Protein AF-A0A6A4W773-F1 (afdb_monomer_lite)

Secondary structure (DSSP, 8-state):
-HHHHHHHHHHTTSSS---------BTTBT-EEEEE-SSTTS--EEEEEE-TTSHHHHH----TT-B----

Organism: Amphibalanus amphitrite (NCBI:txid1232801)

Structure (mmCIF, N/CA/C/O backbone):
data_AF-A0A6A4W773-F1
#
_entry.id   AF-A0A6A4W773-F1
#
loop_
_atom_site.group_PDB
_atom_site.id
_atom_site.type_symbol
_atom_site.label_atom_id
_atom_site.label_alt_id
_atom_site.label_comp_id
_atom_site.label_asym_id
_atom_site.label_entity_id
_atom_site.label_seq_id
_atom_site.pdbx_PDB_ins_code
_atom_site.Cartn_x
_atom_site.Cartn_y
_atom_site.Cartn_z
_atom_site.occupancy
_atom_site.B_iso_or_equiv
_atom_site.auth_seq_id
_atom_site.auth_comp_id
_atom_site.auth_asym_id
_atom_site.auth_atom_id
_atom_site.pdbx_PDB_model_num
ATOM 1 N N . MET A 1 1 ? -0.310 18.788 -3.935 1.00 60.25 1 MET A N 1
ATOM 2 C CA . MET A 1 1 ? -0.476 18.737 -5.412 1.00 60.25 1 MET A CA 1
ATOM 3 C C . MET A 1 1 ? 0.788 18.241 -6.115 1.00 60.25 1 MET A C 1
ATOM 5 O O . MET A 1 1 ? 0.679 17.337 -6.927 1.00 60.25 1 MET A O 1
ATOM 9 N N . TYR A 1 2 ? 1.976 18.739 -5.751 1.00 73.00 2 TYR A N 1
ATOM 10 C CA . TYR A 1 2 ? 3.260 18.324 -6.341 1.00 73.00 2 TYR A CA 1
ATOM 11 C C . TYR A 1 2 ? 3.599 16.824 -6.187 1.00 73.00 2 TYR A C 1
ATOM 13 O O . TYR A 1 2 ? 4.119 16.207 -7.114 1.00 73.00 2 TYR A O 1
ATOM 21 N N . GLU A 1 3 ? 3.277 16.207 -5.046 1.00 79.38 3 GLU A N 1
ATOM 22 C CA . GLU A 1 3 ? 3.571 14.781 -4.812 1.00 79.38 3 GLU A CA 1
ATOM 23 C C . GLU A 1 3 ? 2.713 13.853 -5.675 1.00 79.38 3 GLU A C 1
ATOM 25 O O . GLU A 1 3 ? 3.245 12.927 -6.284 1.00 79.38 3 GLU A O 1
ATOM 30 N N . LYS A 1 4 ? 1.417 14.154 -5.834 1.00 81.19 4 LYS A N 1
ATOM 31 C CA . LYS A 1 4 ? 0.526 13.380 -6.715 1.00 81.19 4 LYS A CA 1
ATOM 32 C C . LYS A 1 4 ? 0.974 13.432 -8.180 1.00 81.19 4 LYS A C 1
ATOM 34 O O . LYS A 1 4 ? 0.956 12.409 -8.856 1.00 81.19 4 LYS A O 1
ATOM 39 N N . GLU A 1 5 ? 1.447 14.584 -8.663 1.00 86.50 5 GLU A N 1
ATOM 40 C CA . GLU A 1 5 ? 2.028 14.685 -10.011 1.00 86.50 5 GLU A CA 1
ATOM 41 C C . GLU A 1 5 ? 3.317 13.869 -10.166 1.00 86.50 5 GLU A C 1
ATOM 43 O O . GLU A 1 5 ? 3.535 13.255 -11.212 1.00 86.50 5 GLU A O 1
ATOM 48 N N . LYS A 1 6 ? 4.179 13.837 -9.141 1.00 89.38 6 LYS A N 1
ATOM 49 C CA . LYS A 1 6 ? 5.386 12.997 -9.152 1.00 89.38 6 LYS A CA 1
ATOM 50 C C . LYS A 1 6 ? 5.049 11.514 -9.219 1.00 89.38 6 LYS A C 1
ATOM 52 O O . LYS A 1 6 ? 5.652 10.800 -10.015 1.00 89.38 6 LYS A O 1
ATOM 57 N N . VAL A 1 7 ? 4.082 11.071 -8.422 1.00 91.31 7 VAL A N 1
ATOM 58 C CA . VAL A 1 7 ? 3.609 9.680 -8.402 1.00 91.31 7 VAL A CA 1
ATOM 59 C C . VAL A 1 7 ? 3.058 9.281 -9.759 1.00 91.31 7 VAL A C 1
ATOM 61 O O . VAL A 1 7 ? 3.463 8.253 -10.298 1.00 91.31 7 VAL A O 1
ATOM 64 N N . GLN A 1 8 ? 2.236 10.136 -10.371 1.00 89.38 8 GLN A N 1
ATOM 65 C CA . GLN A 1 8 ? 1.711 9.867 -11.705 1.00 89.38 8 GLN A CA 1
ATOM 66 C C . GLN A 1 8 ? 2.821 9.799 -12.759 1.00 89.38 8 GLN A C 1
ATOM 68 O O . GLN A 1 8 ? 2.799 8.924 -13.618 1.00 89.38 8 GLN A O 1
ATOM 73 N N . LYS A 1 9 ? 3.830 10.675 -12.688 1.00 92.38 9 LYS A N 1
ATOM 74 C CA . LYS A 1 9 ? 4.988 10.612 -13.596 1.00 92.38 9 LYS A CA 1
ATOM 75 C C . LYS A 1 9 ? 5.826 9.347 -13.402 1.00 92.38 9 LYS A C 1
ATOM 77 O O . LYS A 1 9 ? 6.363 8.835 -14.377 1.00 92.38 9 LYS A O 1
ATOM 82 N N . LYS A 1 10 ? 5.959 8.859 -12.166 1.00 94.12 10 LYS A N 1
ATOM 83 C CA . LYS A 1 10 ? 6.797 7.699 -11.830 1.00 94.12 10 LYS A CA 1
ATOM 84 C C . LYS A 1 10 ? 6.112 6.364 -12.132 1.00 94.12 10 LYS A C 1
ATOM 86 O O . LYS A 1 10 ? 6.765 5.458 -12.638 1.00 94.12 10 LYS A O 1
ATOM 91 N N . TYR A 1 11 ? 4.815 6.254 -11.846 1.00 94.75 11 TYR A N 1
ATOM 92 C CA . TYR A 1 11 ? 4.073 4.990 -11.896 1.00 94.75 11 TYR A CA 1
ATOM 93 C C . TYR A 1 11 ? 2.918 4.964 -12.892 1.00 94.75 11 TYR A C 1
ATOM 95 O O . TYR A 1 11 ? 2.350 3.904 -13.116 1.00 94.75 11 TYR A O 1
ATOM 103 N N . GLY A 1 12 ? 2.577 6.080 -13.538 1.00 91.94 12 GLY A N 1
ATOM 104 C CA . GLY A 1 12 ? 1.435 6.149 -14.456 1.00 91.94 12 GLY A CA 1
ATOM 105 C C . GLY A 1 12 ? 1.565 5.295 -15.722 1.00 91.94 12 GLY A C 1
ATOM 106 O O . GLY A 1 12 ? 0.592 5.159 -16.454 1.00 91.94 12 GLY A O 1
ATOM 107 N N . ALA A 1 13 ? 2.747 4.731 -15.991 1.00 93.75 13 ALA A N 1
ATOM 108 C CA . ALA A 1 13 ? 2.970 3.761 -17.064 1.00 93.75 13 ALA A CA 1
ATOM 109 C C . ALA A 1 13 ? 2.747 2.300 -16.625 1.00 93.75 13 ALA A C 1
ATOM 111 O O . ALA A 1 13 ? 2.798 1.401 -17.466 1.00 93.75 13 ALA A O 1
ATOM 112 N N . LEU A 1 14 ? 2.540 2.043 -15.328 1.00 92.75 14 LEU A N 1
ATOM 113 C CA . LEU A 1 14 ? 2.214 0.710 -14.832 1.00 92.75 14 LEU A CA 1
ATOM 114 C C . LEU A 1 14 ? 0.790 0.319 -15.255 1.00 92.75 14 LEU A C 1
ATOM 116 O O . LEU A 1 14 ? -0.085 1.180 -15.350 1.00 92.75 14 LEU A O 1
ATOM 120 N N . PRO A 1 15 ? 0.536 -0.974 -15.508 1.00 91.56 15 PRO A N 1
ATOM 121 C CA . PRO A 1 15 ? -0.815 -1.445 -15.765 1.00 91.56 15 PRO A CA 1
ATOM 122 C C . PRO A 1 15 ? -1.693 -1.272 -14.518 1.00 91.56 15 PRO A C 1
ATOM 124 O O . PRO A 1 15 ? -1.293 -1.645 -13.418 1.00 91.56 15 PRO A O 1
ATOM 127 N N . GLY A 1 16 ? -2.910 -0.765 -14.714 1.00 90.62 16 GLY A N 1
ATOM 128 C CA . GLY A 1 16 ? -3.878 -0.527 -13.642 1.00 90.62 16 GLY A CA 1
ATOM 129 C C . GLY A 1 16 ? -4.025 0.951 -13.279 1.00 90.62 16 GLY A C 1
ATOM 130 O O . GLY A 1 16 ? -3.588 1.836 -14.013 1.00 90.62 16 GLY A O 1
ATOM 131 N N . GLU A 1 17 ? -4.697 1.211 -12.160 1.00 92.88 17 GLU A N 1
ATOM 132 C CA . GLU A 1 17 ? -4.899 2.555 -11.619 1.00 92.88 17 GLU A CA 1
ATOM 133 C C . GLU A 1 17 ? -3.928 2.804 -10.462 1.00 92.88 17 GLU A C 1
ATOM 135 O O . GLU A 1 17 ? -3.837 2.005 -9.530 1.00 92.88 17 GLU A O 1
ATOM 140 N N . VAL A 1 18 ? -3.215 3.930 -10.507 1.00 94.19 18 VAL A N 1
ATOM 141 C CA . VAL A 1 18 ? -2.351 4.361 -9.404 1.00 94.19 18 VAL A CA 1
ATOM 142 C C . VAL A 1 18 ? -3.176 5.168 -8.408 1.00 94.19 18 VAL A C 1
ATOM 144 O O . VAL A 1 18 ? -3.637 6.269 -8.710 1.00 94.19 18 VAL A O 1
ATOM 147 N N . LEU A 1 19 ? -3.326 4.632 -7.198 1.00 93.12 19 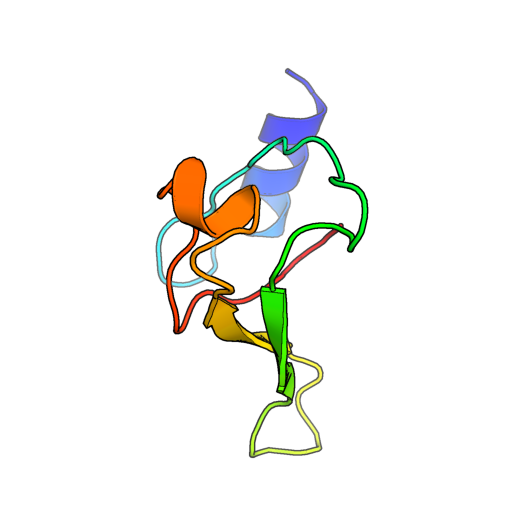LEU A N 1
ATOM 148 C CA . LEU A 1 19 ? -4.058 5.274 -6.110 1.00 93.12 19 LEU A CA 1
ATOM 149 C C . LEU A 1 19 ? -3.092 5.910 -5.104 1.00 93.12 19 LEU A C 1
ATOM 151 O O . LEU A 1 19 ? -2.169 5.267 -4.613 1.00 93.12 19 LEU A O 1
ATOM 155 N N . TRP A 1 20 ? -3.343 7.174 -4.755 1.00 93.12 20 TRP A N 1
ATOM 156 C CA . TRP A 1 20 ? -2.698 7.846 -3.623 1.00 93.12 20 TRP A CA 1
ATOM 157 C C . TRP A 1 20 ? -3.688 7.934 -2.467 1.00 93.12 20 TRP A C 1
ATOM 159 O O . TRP A 1 20 ? -4.685 8.663 -2.554 1.00 93.12 20 TRP A O 1
ATOM 169 N N . ILE A 1 21 ? -3.414 7.198 -1.394 1.00 93.75 21 ILE A N 1
ATOM 170 C CA . ILE A 1 21 ? -4.326 7.040 -0.263 1.00 93.75 21 ILE A CA 1
ATOM 171 C C . ILE A 1 21 ? -3.616 7.489 1.009 1.00 93.75 21 ILE A C 1
ATOM 173 O O . ILE A 1 21 ? -2.558 6.982 1.365 1.00 93.75 21 ILE A O 1
ATOM 177 N N . GLU A 1 22 ? -4.241 8.427 1.709 1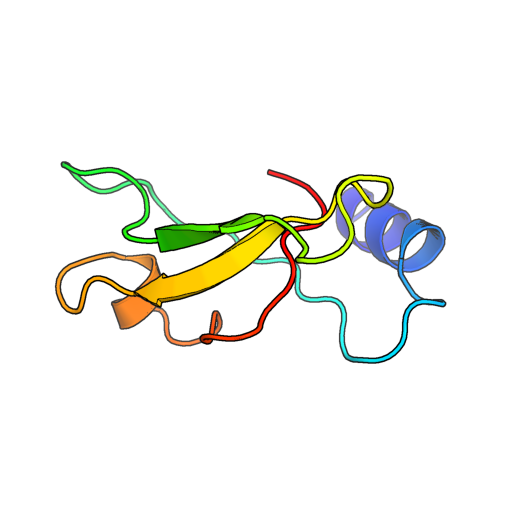.00 94.88 22 GLU A N 1
ATOM 178 C CA . GLU A 1 22 ? -3.847 8.831 3.054 1.00 94.88 22 GLU A CA 1
ATOM 179 C C . GLU A 1 22 ? -4.732 8.095 4.060 1.00 94.88 22 GLU A C 1
ATOM 181 O O . GLU A 1 22 ? -5.960 8.113 3.942 1.00 94.88 22 GLU A O 1
ATOM 186 N N . LEU A 1 23 ? -4.100 7.428 5.028 1.00 95.38 23 LEU A N 1
A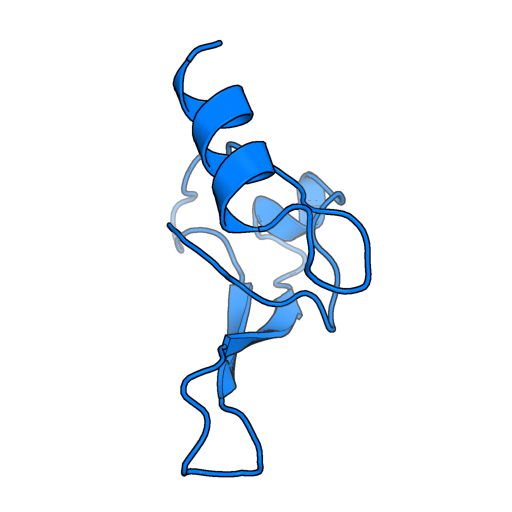TOM 187 C CA . LEU A 1 23 ? -4.765 6.694 6.101 1.00 95.38 23 LEU A CA 1
ATOM 188 C C . LEU A 1 23 ? -4.122 7.026 7.442 1.00 95.38 23 LEU A C 1
ATOM 190 O O . LEU A 1 23 ? -2.898 7.007 7.587 1.00 95.38 23 LEU A O 1
ATOM 194 N N . GLU A 1 24 ? -4.955 7.233 8.454 1.00 96.00 24 GLU A N 1
ATOM 195 C CA . GLU A 1 24 ? -4.486 7.318 9.831 1.00 96.00 24 GLU A CA 1
ATOM 196 C C . GLU A 1 24 ? -4.158 5.923 10.372 1.00 96.00 24 GLU A C 1
ATOM 198 O O . GLU A 1 24 ? -4.922 4.965 10.206 1.00 96.00 24 GLU A O 1
ATOM 203 N N . LYS A 1 25 ? -3.025 5.801 11.068 1.00 94.25 25 LYS A N 1
ATOM 204 C CA . LYS A 1 25 ? -2.676 4.571 11.786 1.00 94.25 25 LYS A CA 1
ATOM 205 C C . LYS A 1 25 ? -3.584 4.416 13.004 1.00 94.25 25 LYS A C 1
ATOM 207 O O . LYS A 1 25 ? -3.654 5.302 13.848 1.00 94.25 25 LYS A O 1
ATOM 212 N N . GLY A 1 26 ? -4.242 3.264 13.110 1.00 91.75 26 GLY A N 1
ATOM 213 C CA . GLY A 1 26 ? -4.943 2.868 14.327 1.00 91.75 26 GLY A CA 1
ATOM 214 C C . GLY A 1 26 ? -3.987 2.288 15.373 1.00 91.75 26 GLY A C 1
ATOM 215 O O . GLY A 1 26 ? -2.777 2.190 15.158 1.00 91.75 26 GLY A O 1
ATOM 216 N N . SER A 1 27 ? -4.547 1.808 16.484 1.00 89.94 27 SER A N 1
ATOM 217 C CA . SER A 1 27 ? -3.794 1.177 17.584 1.00 89.94 27 SER A CA 1
ATOM 218 C C . SER A 1 27 ? -2.955 -0.038 17.166 1.00 89.94 27 SER A C 1
ATOM 220 O O . SER A 1 27 ? -1.967 -0.350 17.819 1.00 89.94 27 SER A O 1
ATOM 222 N N . HIS A 1 28 ? -3.313 -0.694 16.058 1.00 84.25 28 HIS A N 1
ATOM 223 C CA . HIS A 1 28 ? -2.606 -1.850 15.494 1.00 84.25 28 HIS A CA 1
ATOM 224 C C . HIS A 1 28 ? -2.033 -1.552 14.094 1.00 84.25 28 HIS A C 1
ATOM 226 O O . HIS A 1 28 ? -1.892 -2.445 13.260 1.00 84.25 28 HIS A O 1
ATOM 232 N N . GLY A 1 29 ? -1.743 -0.280 13.800 1.00 94.25 29 GLY A N 1
ATOM 233 C CA . GLY A 1 29 ? -1.284 0.164 12.483 1.00 94.25 29 GLY A CA 1
ATOM 234 C C . GLY A 1 29 ? -2.425 0.326 11.473 1.00 94.25 29 GLY A C 1
ATOM 235 O O . GLY A 1 29 ? -3.541 0.694 11.836 1.00 94.25 29 GLY A O 1
ATOM 236 N N . LEU A 1 30 ? -2.138 0.091 10.188 1.00 96.12 30 LEU A N 1
ATOM 237 C CA . LEU A 1 30 ? -3.103 0.291 9.093 1.00 96.12 30 LEU A CA 1
ATOM 238 C C . LEU A 1 30 ? -4.075 -0.888 8.905 1.00 96.12 30 LEU A C 1
ATOM 240 O O . LEU A 1 30 ? -5.161 -0.708 8.356 1.00 96.12 30 LEU A O 1
ATOM 244 N N . GLY A 1 31 ? -3.711 -2.083 9.386 1.00 96.56 31 GLY A N 1
ATOM 245 C CA . GLY A 1 31 ? -4.511 -3.301 9.218 1.00 96.56 31 GLY A CA 1
ATOM 246 C C . GLY A 1 31 ? -4.340 -3.993 7.860 1.00 96.56 31 GLY A C 1
ATOM 247 O O . GLY A 1 31 ? -5.284 -4.621 7.390 1.00 96.56 31 GLY A O 1
ATOM 248 N N . LEU A 1 32 ? -3.160 -3.877 7.240 1.00 97.62 32 LEU A N 1
ATOM 249 C CA . LEU A 1 32 ? -2.798 -4.561 5.993 1.00 97.62 32 LEU A CA 1
ATOM 250 C C . LEU A 1 32 ? -2.018 -5.849 6.292 1.00 97.62 32 LEU A C 1
ATOM 252 O O . LEU A 1 32 ? -1.085 -5.836 7.096 1.00 97.62 32 LEU A O 1
ATOM 256 N N . SER A 1 33 ? -2.354 -6.942 5.611 1.00 97.56 33 SER A N 1
ATOM 257 C CA . SER A 1 33 ? -1.510 -8.136 5.509 1.00 97.56 33 SER A CA 1
ATOM 258 C C . SER A 1 33 ? -0.818 -8.134 4.152 1.00 97.56 33 SER A C 1
ATOM 260 O O . SER A 1 33 ? -1.469 -7.915 3.129 1.00 97.56 33 SER A O 1
ATOM 262 N N . LEU A 1 34 ? 0.496 -8.362 4.147 1.00 97.19 34 LEU A N 1
ATOM 263 C CA . LEU A 1 34 ? 1.338 -8.216 2.963 1.00 97.19 34 LEU A CA 1
ATOM 264 C C . LEU A 1 34 ? 1.940 -9.557 2.535 1.00 97.19 34 LEU A C 1
ATOM 266 O O . LEU A 1 34 ? 2.309 -10.380 3.373 1.00 97.19 34 LEU A O 1
ATOM 270 N N . ALA A 1 35 ? 2.071 -9.752 1.226 1.00 96.81 35 ALA A N 1
ATOM 271 C CA . ALA A 1 35 ? 2.769 -10.876 0.619 1.00 96.81 35 ALA A CA 1
ATOM 272 C C . ALA A 1 35 ? 3.801 -10.378 -0.399 1.00 96.81 35 ALA A C 1
ATOM 274 O O . ALA A 1 35 ? 3.570 -9.398 -1.104 1.00 96.81 35 ALA A O 1
ATOM 275 N N . GLY A 1 36 ? 4.938 -11.066 -0.480 1.00 95.44 36 GLY A N 1
ATOM 276 C CA . GLY A 1 36 ? 5.931 -10.822 -1.524 1.00 95.44 36 GLY A CA 1
ATOM 277 C C . GLY A 1 36 ? 5.563 -11.504 -2.841 1.00 95.44 36 GLY A C 1
ATOM 278 O O . GLY A 1 36 ? 4.690 -12.375 -2.892 1.00 95.44 36 GLY A O 1
ATOM 279 N N . ASN A 1 37 ? 6.270 -11.143 -3.910 1.00 93.25 37 ASN A N 1
ATOM 280 C CA . ASN A 1 37 ? 6.139 -11.827 -5.190 1.00 93.25 37 ASN A CA 1
ATOM 281 C C . ASN A 1 37 ? 6.542 -13.311 -5.094 1.00 93.25 37 ASN A C 1
ATOM 283 O O . ASN A 1 37 ? 7.471 -13.684 -4.374 1.00 93.25 37 ASN A O 1
ATOM 287 N N . LYS A 1 38 ? 5.873 -14.165 -5.878 1.00 91.19 38 LYS A N 1
ATOM 288 C CA . LYS A 1 38 ? 6.281 -15.565 -6.064 1.00 91.19 38 LYS A CA 1
ATOM 289 C C . LYS A 1 38 ? 7.665 -15.658 -6.714 1.00 91.19 38 LYS A C 1
ATOM 291 O O . LYS A 1 38 ? 8.457 -16.530 -6.359 1.00 91.19 38 LYS A O 1
ATOM 296 N N . ASP A 1 39 ? 7.940 -14.771 -7.665 1.00 93.19 39 ASP A N 1
ATOM 297 C CA . ASP A 1 39 ? 9.258 -14.593 -8.259 1.00 93.19 39 ASP A CA 1
ATOM 298 C C . ASP A 1 39 ? 10.143 -13.784 -7.304 1.00 93.19 39 ASP A C 1
ATOM 300 O O . ASP A 1 39 ? 10.010 -12.569 -7.187 1.00 93.19 39 ASP A O 1
ATOM 304 N N . ARG A 1 40 ? 11.076 -14.467 -6.633 1.00 89.31 40 ARG A N 1
ATOM 305 C CA . ARG A 1 40 ? 11.984 -13.862 -5.643 1.00 89.31 40 ARG A CA 1
ATOM 306 C C . ARG A 1 40 ? 12.961 -12.845 -6.236 1.00 89.31 40 ARG A C 1
ATOM 308 O O . ARG A 1 40 ? 13.631 -12.156 -5.474 1.00 89.31 40 ARG A O 1
ATOM 315 N N . THR A 1 41 ? 13.070 -12.759 -7.561 1.00 93.00 41 THR A N 1
ATOM 316 C CA . THR A 1 41 ? 13.873 -11.723 -8.226 1.00 93.00 41 THR A CA 1
ATOM 317 C C . THR A 1 41 ? 13.118 -10.399 -8.353 1.00 93.00 41 THR A C 1
ATOM 319 O O . THR A 1 41 ? 13.737 -9.356 -8.558 1.00 93.00 41 THR A O 1
ATOM 322 N N . ARG A 1 42 ? 11.788 -10.416 -8.186 1.00 90.19 42 ARG A N 1
ATOM 323 C CA . ARG A 1 42 ? 10.937 -9.227 -8.212 1.00 90.19 42 ARG A CA 1
ATOM 324 C C . ARG A 1 42 ? 10.639 -8.754 -6.799 1.00 90.19 42 ARG A C 1
ATOM 326 O O . ARG A 1 42 ? 9.952 -9.420 -6.027 1.00 90.19 42 ARG A O 1
ATOM 333 N N . MET A 1 43 ? 11.105 -7.552 -6.492 1.00 88.19 43 MET A N 1
ATOM 334 C CA . MET A 1 43 ? 10.800 -6.865 -5.241 1.00 88.19 43 MET A CA 1
ATOM 335 C C . MET A 1 43 ? 9.455 -6.148 -5.360 1.00 88.19 43 MET A C 1
ATOM 337 O O . MET A 1 43 ? 9.415 -4.939 -5.560 1.00 88.19 43 MET A O 1
ATOM 341 N N . SER A 1 44 ? 8.362 -6.905 -5.266 1.00 93.31 44 SER A N 1
ATOM 342 C CA . SER A 1 44 ? 7.009 -6.352 -5.176 1.00 93.31 44 SER A CA 1
ATOM 343 C C . SER A 1 44 ? 6.282 -6.864 -3.940 1.00 93.31 44 SER A C 1
ATOM 345 O O . SER A 1 44 ? 6.523 -7.983 -3.469 1.00 93.31 44 SER A O 1
ATOM 347 N N . VAL A 1 45 ? 5.393 -6.024 -3.414 1.00 96.50 45 VAL A N 1
ATOM 348 C CA . VAL A 1 45 ? 4.628 -6.281 -2.195 1.00 96.50 45 VAL A CA 1
ATOM 349 C C . VAL A 1 45 ? 3.155 -6.076 -2.499 1.00 96.50 45 VAL A C 1
ATOM 351 O O . VAL A 1 45 ? 2.763 -5.018 -2.976 1.00 96.50 45 VAL A O 1
ATOM 354 N N . PHE A 1 46 ? 2.342 -7.078 -2.192 1.00 97.06 46 PHE A N 1
ATOM 355 C CA . PHE A 1 46 ? 0.910 -7.066 -2.459 1.00 97.06 46 PHE A CA 1
ATOM 356 C C . PHE A 1 46 ? 0.108 -7.159 -1.170 1.00 97.06 46 PHE A C 1
ATOM 358 O O . PHE A 1 46 ? 0.512 -7.838 -0.222 1.00 97.06 46 PHE A O 1
ATOM 365 N N . VAL A 1 47 ? -1.070 -6.547 -1.163 1.00 97.75 47 VAL A N 1
ATOM 366 C CA . VAL A 1 47 ? -2.063 -6.732 -0.107 1.00 97.75 47 VAL A CA 1
ATOM 367 C C . VAL A 1 47 ? -2.686 -8.117 -0.266 1.00 97.75 47 VAL A C 1
ATOM 369 O O . VAL A 1 47 ? -3.420 -8.376 -1.216 1.00 97.75 47 VAL A O 1
ATOM 372 N N . CYS A 1 48 ? -2.418 -9.025 0.670 1.00 97.75 48 CYS A N 1
ATOM 373 C CA . CYS A 1 48 ? -3.004 -10.370 0.679 1.00 97.75 48 CYS A CA 1
ATOM 374 C C . CYS A 1 48 ? -4.206 -10.494 1.625 1.00 97.75 48 CYS A C 1
ATOM 376 O O . CYS A 1 48 ? -4.959 -11.461 1.546 1.00 97.75 48 CYS A O 1
ATOM 378 N N . GLY A 1 49 ? -4.422 -9.503 2.490 1.00 97.94 49 GLY A N 1
ATOM 379 C CA . GLY A 1 49 ? -5.540 -9.474 3.422 1.00 97.94 49 GLY A CA 1
ATOM 380 C C . GLY A 1 49 ? -5.710 -8.108 4.075 1.00 97.94 49 GLY A C 1
ATOM 381 O O . GLY A 1 49 ? -4.778 -7.306 4.136 1.00 97.94 49 GLY A O 1
ATOM 382 N N . LEU A 1 50 ? -6.919 -7.860 4.567 1.00 97.94 50 LEU A N 1
ATOM 383 C CA . LEU A 1 50 ? -7.299 -6.647 5.280 1.00 97.94 50 LEU A CA 1
ATOM 384 C C . LEU A 1 50 ? -7.938 -7.048 6.606 1.00 97.94 50 LEU A C 1
ATOM 386 O O . LEU A 1 50 ? -8.815 -7.910 6.635 1.00 97.94 50 LEU A O 1
ATOM 390 N N . ASN A 1 51 ? -7.518 -6.419 7.701 1.00 96.88 51 ASN A N 1
ATOM 391 C CA . ASN A 1 51 ? -8.169 -6.602 8.993 1.00 96.88 51 ASN A CA 1
ATOM 392 C C . ASN A 1 51 ? -9.531 -5.881 8.975 1.00 96.88 51 ASN A C 1
ATOM 394 O O . ASN A 1 51 ? -9.528 -4.654 8.860 1.00 96.88 51 ASN A O 1
ATOM 398 N N . PRO A 1 52 ? -10.673 -6.575 9.173 1.00 95.94 52 PRO A N 1
ATOM 399 C CA . PRO A 1 52 ? -12.001 -5.951 9.172 1.00 95.94 52 PRO A CA 1
ATOM 400 C C . PRO A 1 52 ? -12.183 -4.823 10.199 1.00 95.94 52 PRO A C 1
ATOM 402 O O . PRO A 1 52 ? -13.040 -3.957 10.042 1.00 95.94 52 PRO A O 1
ATOM 405 N N . GLN A 1 53 ? -11.381 -4.816 11.266 1.00 94.56 53 GLN A N 1
ATOM 406 C CA . GLN A 1 53 ? -11.399 -3.772 12.293 1.00 94.56 53 GLN A CA 1
ATOM 407 C C . GLN A 1 53 ? -10.413 -2.6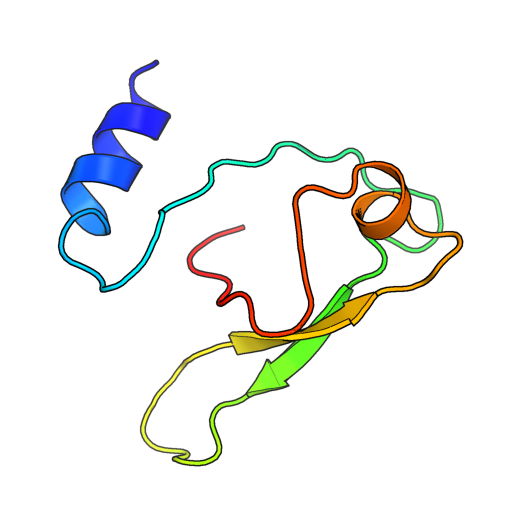24 12.005 1.00 94.56 53 GLN A C 1
ATOM 409 O O . GLN A 1 53 ? -10.470 -1.586 12.673 1.00 94.56 53 GLN A O 1
ATOM 414 N N . GLY A 1 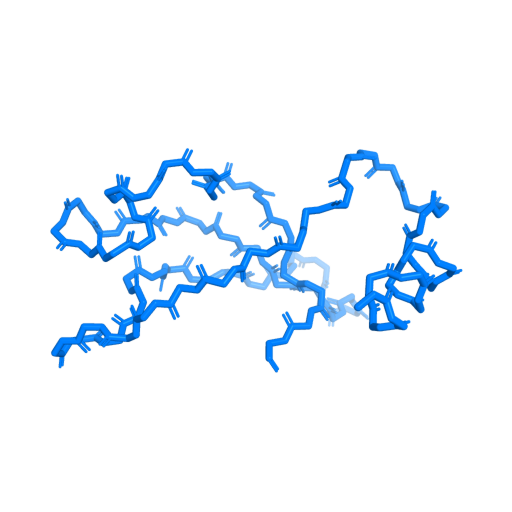54 ? -9.521 -2.796 11.024 1.00 95.62 54 GLY A N 1
ATOM 415 C CA . GLY A 1 54 ? -8.470 -1.853 10.652 1.00 95.62 54 GLY A CA 1
ATOM 416 C C . GLY A 1 54 ? -8.966 -0.682 9.803 1.00 95.62 54 GLY A C 1
ATOM 417 O O . GLY A 1 54 ? -9.992 -0.764 9.126 1.00 95.62 54 GLY A O 1
ATOM 418 N N . ASN A 1 55 ? -8.213 0.417 9.825 1.00 96.56 55 ASN A N 1
ATOM 419 C CA . ASN A 1 55 ? -8.593 1.642 9.121 1.00 96.56 55 ASN A CA 1
ATOM 420 C C . ASN A 1 55 ? -8.562 1.473 7.596 1.00 96.56 55 ASN A C 1
ATOM 422 O O . ASN A 1 55 ? -9.446 1.996 6.929 1.00 96.56 55 ASN A O 1
ATOM 426 N N . ALA A 1 56 ? -7.630 0.683 7.049 1.00 96.94 56 ALA A N 1
ATOM 427 C CA . ALA A 1 56 ? -7.597 0.399 5.613 1.00 96.94 56 ALA A CA 1
ATOM 428 C C . ALA A 1 56 ? -8.868 -0.315 5.116 1.00 96.94 56 ALA A C 1
ATOM 430 O O . ALA A 1 56 ? -9.390 0.023 4.057 1.00 96.94 56 ALA A O 1
ATOM 431 N N . PHE A 1 57 ? -9.402 -1.267 5.893 1.00 97.06 57 PHE A N 1
ATOM 432 C CA . PHE A 1 57 ? -10.645 -1.961 5.540 1.00 97.06 57 PHE A CA 1
ATOM 433 C C . PHE A 1 57 ? -11.858 -1.030 5.607 1.00 97.06 57 PHE A C 1
ATOM 435 O O . PHE A 1 57 ? -12.701 -1.054 4.717 1.00 97.06 57 PHE A O 1
ATOM 442 N N . LYS A 1 58 ? -11.938 -0.197 6.653 1.00 96.00 58 LYS A N 1
ATOM 443 C CA . LYS A 1 58 ? -13.034 0.770 6.838 1.00 96.00 58 LYS A CA 1
ATOM 444 C C . LYS A 1 58 ? -13.052 1.852 5.760 1.00 96.00 58 LYS A C 1
ATOM 446 O O . LYS A 1 58 ? -14.127 2.286 5.368 1.00 96.00 58 LYS A O 1
ATOM 451 N N . ASP A 1 59 ? -11.877 2.277 5.305 1.00 96.75 59 ASP A N 1
ATOM 452 C CA . ASP A 1 59 ? -11.730 3.226 4.204 1.00 96.75 59 ASP A CA 1
ATOM 453 C C . ASP A 1 59 ? -12.188 2.628 2.862 1.00 96.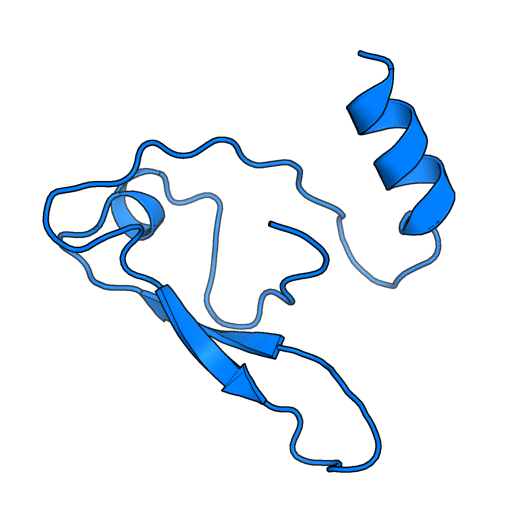75 59 ASP A C 1
ATOM 455 O O . ASP A 1 59 ? -12.829 3.303 2.060 1.00 96.75 59 ASP A O 1
ATOM 459 N N . GLY A 1 60 ? -11.904 1.342 2.632 1.00 96.50 60 GLY A N 1
ATOM 460 C CA . GLY A 1 60 ? -12.472 0.562 1.529 1.00 96.50 60 GLY A CA 1
ATOM 461 C C . GLY A 1 60 ? -11.888 0.847 0.140 1.00 96.50 60 GLY A C 1
ATOM 462 O O . GLY A 1 60 ? -12.285 0.188 -0.825 1.00 96.50 60 GLY A O 1
ATOM 463 N N . ARG A 1 61 ? -10.943 1.792 0.012 1.00 97.38 61 ARG A N 1
ATOM 464 C CA . ARG A 1 61 ? -10.253 2.071 -1.260 1.00 97.38 61 ARG A CA 1
ATOM 465 C C . ARG A 1 61 ? -9.157 1.051 -1.575 1.00 97.38 61 ARG A C 1
ATOM 467 O O . ARG A 1 61 ? -8.975 0.735 -2.743 1.00 97.38 61 ARG A O 1
ATOM 474 N N . ILE A 1 62 ? -8.477 0.518 -0.555 1.00 97.25 62 ILE A N 1
ATOM 475 C CA . ILE A 1 62 ? -7.473 -0.553 -0.701 1.00 97.25 62 ILE A CA 1
ATOM 476 C C . ILE A 1 62 ? -8.175 -1.910 -0.751 1.00 97.25 62 ILE A C 1
ATOM 478 O O . ILE A 1 62 ? -9.074 -2.180 0.048 1.00 97.25 62 ILE A O 1
ATOM 482 N N . ARG A 1 63 ? -7.738 -2.788 -1.654 1.00 97.00 63 ARG A N 1
ATOM 483 C CA . ARG A 1 63 ? -8.283 -4.133 -1.863 1.00 97.00 63 ARG A CA 1
ATOM 484 C C . ARG A 1 63 ? -7.186 -5.194 -1.860 1.00 97.00 63 ARG A C 1
ATOM 486 O O . ARG A 1 63 ? -6.008 -4.927 -2.074 1.00 97.00 63 ARG A O 1
ATOM 493 N N . THR A 1 64 ? -7.582 -6.442 -1.614 1.00 97.38 64 THR A N 1
ATOM 494 C CA . THR A 1 64 ? -6.690 -7.592 -1.802 1.00 97.38 64 THR A CA 1
ATOM 495 C C . THR A 1 64 ? -6.273 -7.693 -3.269 1.00 97.38 64 THR A C 1
ATOM 497 O O . THR A 1 64 ? -7.124 -7.648 -4.155 1.00 97.38 64 THR A O 1
ATOM 500 N N . GLY A 1 65 ? -4.975 -7.871 -3.509 1.00 95.88 65 GLY A N 1
ATOM 501 C CA . GLY A 1 65 ? -4.361 -7.887 -4.835 1.00 95.88 65 GLY A CA 1
ATOM 502 C C . GLY A 1 65 ? -3.657 -6.583 -5.211 1.00 95.88 65 GLY A C 1
ATOM 503 O O . GLY A 1 65 ? -2.814 -6.618 -6.104 1.00 95.88 65 GLY A O 1
ATOM 504 N N . ASP A 1 66 ? -3.934 -5.475 -4.514 1.00 97.06 66 ASP A N 1
ATOM 505 C CA . ASP A 1 66 ? -3.262 -4.199 -4.771 1.00 97.06 66 ASP A CA 1
ATOM 506 C C . ASP A 1 66 ? -1.761 -4.297 -4.467 1.00 97.06 66 ASP A C 1
ATOM 508 O O . ASP A 1 66 ? -1.348 -4.913 -3.477 1.00 97.06 66 ASP A O 1
ATOM 512 N N . GLU A 1 67 ? -0.944 -3.673 -5.313 1.00 96.56 67 GLU A N 1
ATOM 513 C CA . GLU A 1 67 ? 0.505 -3.579 -5.140 1.00 96.56 67 GLU A CA 1
ATOM 514 C C . GLU A 1 67 ? 0.873 -2.290 -4.399 1.00 96.56 67 GLU A C 1
ATOM 516 O O . GLU A 1 67 ? 0.443 -1.194 -4.762 1.00 96.56 67 GLU A O 1
ATOM 521 N N . ILE A 1 68 ? 1.695 -2.413 -3.357 1.00 96.25 68 ILE A N 1
ATOM 522 C CA . ILE A 1 68 ? 2.211 -1.270 -2.607 1.00 96.25 68 ILE A CA 1
ATOM 523 C C . ILE A 1 68 ? 3.472 -0.760 -3.298 1.00 96.25 68 ILE A C 1
ATOM 525 O O . ILE A 1 68 ? 4.493 -1.446 -3.331 1.00 96.25 68 ILE A O 1
ATOM 529 N N . LEU A 1 69 ? 3.392 0.461 -3.825 1.00 95.06 69 LEU A N 1
ATOM 530 C CA . LEU A 1 69 ? 4.490 1.098 -4.552 1.00 95.06 69 LEU A CA 1
ATOM 531 C C . LEU A 1 69 ? 5.397 1.928 -3.629 1.00 95.06 69 LEU A C 1
ATOM 533 O O . LEU A 1 69 ? 6.618 1.843 -3.752 1.00 95.06 69 LEU A O 1
ATOM 537 N N . GLU A 1 70 ? 4.806 2.712 -2.716 1.00 92.88 70 GLU A N 1
ATOM 538 C CA . GLU A 1 70 ? 5.481 3.595 -1.744 1.00 92.88 70 GLU A CA 1
ATOM 539 C C . GLU A 1 70 ? 4.622 3.749 -0.463 1.00 92.88 70 GLU A C 1
ATOM 541 O O . GLU A 1 70 ? 3.407 3.537 -0.524 1.00 92.88 70 GLU A O 1
ATOM 546 N N . VAL A 1 71 ? 5.237 4.100 0.684 1.00 91.00 71 VAL A N 1
ATOM 547 C CA . VAL A 1 71 ? 4.573 4.334 1.992 1.00 91.00 71 VAL A CA 1
ATOM 548 C C . VAL A 1 71 ? 5.180 5.529 2.716 1.00 91.00 71 VAL A C 1
ATOM 550 O O . VAL A 1 71 ? 6.423 5.661 2.653 1.00 91.00 71 VAL A O 1
#

Foldseek 3Di:
DVVVVVQCVVPVPPPDDDDDDDWDQDPPGQQFDWDADPPPVDGKIFGQDGDCVGRNNVVPPHDGGDIDDDD

pLDDT: mean 93.1, std 5.94, range [60.25, 97.94]

Radius of gyration: 13.1 Å; chains: 1; bounding box: 27×34×35 Å

InterPro domains:
  IPR001478 PDZ domain [PF00595] (21-71)
  IPR001478 PDZ domain [PS50106] (20-71)
  IPR036034 PDZ superfamily [G3DSA:2.30.42.10] (1-71)
  IPR036034 PDZ superfamily [SSF50156] (13-71)

Sequence (71 aa):
MYEKEKVQKKYGALPGEVLWIELEKGSHGLGLSLAGNKDRTRMSVFVCGLNPQGNAFKDGRIRTGDEILEV